Protein AF-A0A084G7Y9-F1 (afdb_monomer)

Secondary structure (DSSP, 8-state):
-----HHHHHHHHHHGGGSSTTTHHHHHHHHHHHHHHHHHHHHHHHHTT-----S---EESS---TT-EEEETTEEEEPP--EE---SSHHHHHHHHHHHHH----HHHHS--------

Solvent-accessible surface area (backbone atoms only — not comparable to full-atom values): 7554 Å² total; per-residue (Å²): 132,84,86,69,51,74,66,57,53,48,53,46,66,68,47,47,64,66,74,31,84,85,32,46,72,59,47,45,54,49,52,52,48,53,52,45,50,52,54,46,53,50,50,55,53,43,67,75,62,75,74,91,76,98,67,61,45,87,37,63,73,56,93,77,65,95,79,54,61,40,77,57,88,96,42,79,41,72,58,91,79,62,65,44,75,47,72,81,44,79,66,52,58,53,50,45,54,52,52,56,72,69,53,78,84,50,61,60,72,48,61,36,84,76,74,72,78,83,126

pLDDT: mean 78.06, std 13.32, range [35.03, 92.62]

Radius of gyration: 21.26 Å; Cα contacts (8 Å, |Δi|>4): 79; chains: 1; bounding box: 55×23×45 Å

Structure (mmCIF, N/CA/C/O backbone):
data_AF-A0A084G7Y9-F1
#
_entry.id   AF-A0A084G7Y9-F1
#
loop_
_atom_site.group_PDB
_atom_site.id
_atom_site.type_symbol
_atom_site.label_atom_id
_atom_site.label_alt_id
_atom_site.label_comp_id
_atom_site.label_asym_id
_atom_site.label_entity_id
_atom_site.label_seq_id
_atom_site.pdbx_PDB_ins_code
_atom_site.Cartn_x
_atom_site.Cartn_y
_atom_site.Cartn_z
_atom_site.occupancy
_atom_site.B_iso_or_equiv
_atom_site.auth_seq_id
_atom_site.auth_comp_id
_atom_site.auth_asym_id
_atom_site.auth_atom_id
_atom_site.pdbx_PDB_model_num
ATOM 1 N N . MET A 1 1 ? -20.173 1.527 -29.402 1.00 55.69 1 MET A N 1
ATOM 2 C CA . MET A 1 1 ? -20.690 1.010 -28.117 1.00 55.69 1 MET A CA 1
ATOM 3 C C . MET A 1 1 ? -20.911 -0.478 -28.326 1.00 55.69 1 MET A C 1
ATOM 5 O O . MET A 1 1 ? -21.744 -0.819 -29.152 1.00 55.69 1 MET A O 1
ATOM 9 N N . HIS A 1 2 ? -20.066 -1.344 -27.758 1.00 58.12 2 HIS A N 1
ATOM 10 C CA . HIS A 1 2 ? -20.167 -2.785 -28.006 1.00 58.12 2 HIS A CA 1
ATOM 11 C C . HIS A 1 2 ? -21.436 -3.326 -27.355 1.00 58.12 2 HIS A C 1
ATOM 13 O O . HIS A 1 2 ? -21.680 -3.092 -26.171 1.00 58.12 2 HIS A O 1
ATOM 19 N N . ASP A 1 3 ? -22.268 -3.988 -28.152 1.00 69.56 3 ASP A N 1
ATOM 20 C CA . ASP A 1 3 ? -23.529 -4.542 -27.692 1.00 69.56 3 ASP A CA 1
ATOM 21 C C . ASP A 1 3 ? -23.231 -5.816 -26.899 1.00 69.56 3 ASP A C 1
ATOM 23 O O . ASP A 1 3 ? -23.067 -6.905 -27.443 1.0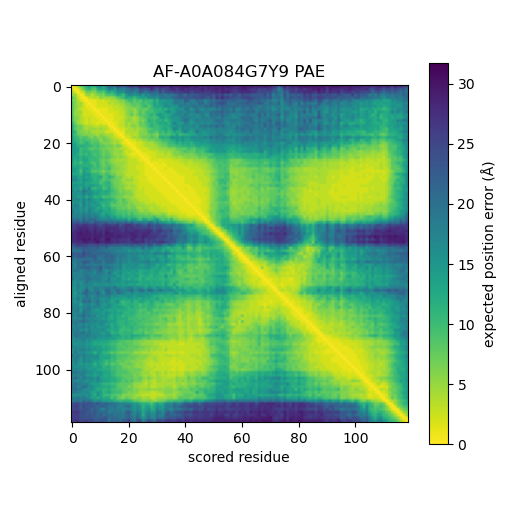0 69.56 3 ASP A O 1
ATOM 27 N N . TYR A 1 4 ? -23.025 -5.649 -25.597 1.00 74.38 4 TYR A N 1
ATOM 28 C CA . TYR A 1 4 ? -22.710 -6.760 -24.712 1.00 74.38 4 TYR A CA 1
ATOM 29 C C . TYR A 1 4 ? -23.872 -7.767 -24.667 1.00 74.38 4 TYR A C 1
ATOM 31 O O . TYR A 1 4 ? -25.049 -7.379 -24.702 1.00 74.38 4 TYR A O 1
ATOM 39 N N . GLY A 1 5 ? -23.532 -9.057 -24.573 1.00 83.50 5 GLY A N 1
ATOM 40 C CA . GLY A 1 5 ? -24.488 -10.157 -24.423 1.00 83.50 5 GLY A CA 1
ATOM 41 C C . GLY A 1 5 ? -25.389 -10.000 -23.192 1.00 83.50 5 GLY A C 1
ATOM 42 O O . GLY A 1 5 ? -25.086 -9.243 -22.264 1.00 83.50 5 GLY A O 1
ATOM 43 N N . ALA A 1 6 ? -26.541 -10.676 -23.198 1.00 82.75 6 ALA A N 1
ATOM 44 C CA . ALA A 1 6 ? -27.531 -10.587 -22.120 1.00 82.75 6 ALA A CA 1
ATOM 45 C C . ALA A 1 6 ? -26.981 -11.074 -20.764 1.00 82.75 6 ALA A C 1
ATOM 47 O O . ALA A 1 6 ? -27.302 -10.504 -19.722 1.00 82.75 6 ALA A O 1
ATOM 48 N N . ASP A 1 7 ? -26.109 -12.077 -20.800 1.00 80.44 7 ASP A N 1
ATOM 49 C CA . ASP A 1 7 ? -25.333 -12.609 -19.683 1.00 80.44 7 ASP A CA 1
ATOM 50 C C . ASP A 1 7 ? -24.405 -11.546 -19.080 1.00 80.44 7 ASP A C 1
ATOM 52 O O . ASP A 1 7 ? -24.456 -11.265 -17.882 1.00 80.44 7 ASP A O 1
ATOM 56 N N . LEU A 1 8 ? -23.625 -10.862 -19.916 1.00 79.06 8 LEU A N 1
ATOM 57 C CA . LEU A 1 8 ? -22.690 -9.838 -19.462 1.00 79.06 8 LEU A CA 1
ATOM 58 C C . LEU A 1 8 ? -23.420 -8.590 -18.944 1.00 79.06 8 LEU A C 1
ATOM 60 O O . LEU A 1 8 ? -23.004 -7.988 -17.954 1.00 79.06 8 LEU A O 1
ATOM 64 N N . LYS A 1 9 ? -24.558 -8.234 -19.555 1.00 82.25 9 LYS A N 1
ATOM 65 C CA . LYS A 1 9 ? -25.455 -7.177 -19.060 1.00 82.25 9 LYS A CA 1
ATOM 66 C C . LYS A 1 9 ? -26.017 -7.517 -17.673 1.00 82.25 9 LYS A C 1
ATOM 68 O O . LYS A 1 9 ? -26.107 -6.624 -16.829 1.00 82.25 9 LYS A O 1
ATOM 73 N N . LEU A 1 10 ? -26.369 -8.778 -17.415 1.00 82.00 10 LEU A N 1
ATOM 74 C CA . LEU A 1 10 ? -26.830 -9.232 -16.100 1.00 82.00 10 LEU A CA 1
ATOM 75 C C . LEU A 1 10 ? -25.702 -9.189 -15.062 1.00 82.00 10 LEU A C 1
ATOM 77 O O . LEU A 1 10 ? -25.881 -8.582 -14.008 1.00 82.00 10 LEU A O 1
ATOM 81 N N . HIS A 1 11 ? -24.533 -9.754 -15.375 1.00 79.06 11 HIS A N 1
ATOM 82 C CA . HIS A 1 11 ? -23.370 -9.726 -14.482 1.00 79.06 11 HIS A CA 1
ATOM 83 C C . HIS A 1 11 ? -22.963 -8.298 -14.115 1.00 79.06 11 HIS A C 1
ATOM 85 O O . HIS A 1 11 ? -22.743 -7.996 -12.943 1.00 79.06 11 HIS A O 1
ATOM 91 N N . HIS A 1 12 ? -22.953 -7.392 -15.094 1.00 80.06 12 HIS A N 1
ATOM 92 C CA . HIS A 1 12 ? -22.695 -5.978 -14.855 1.00 80.06 12 HIS A CA 1
ATOM 93 C C . HIS A 1 12 ? -23.742 -5.370 -13.907 1.00 80.06 12 HIS A C 1
ATOM 95 O O . HIS A 1 12 ? -23.379 -4.713 -12.940 1.00 80.06 12 HIS A O 1
ATOM 101 N N . ARG A 1 13 ? -25.041 -5.638 -14.097 1.00 78.81 13 ARG A N 1
ATOM 102 C CA . ARG A 1 13 ? -26.093 -5.124 -13.193 1.00 78.81 13 ARG A CA 1
ATOM 103 C C . ARG A 1 13 ? -25.974 -5.641 -11.760 1.00 78.81 13 ARG A C 1
ATOM 105 O O . ARG A 1 13 ? -26.329 -4.904 -10.846 1.00 78.81 13 ARG A O 1
ATOM 112 N N . ILE A 1 14 ? -25.489 -6.865 -11.567 1.00 78.44 14 ILE A N 1
ATOM 113 C CA . ILE A 1 14 ? -25.299 -7.457 -10.236 1.00 78.44 14 ILE A CA 1
ATOM 114 C C . ILE A 1 14 ? -24.067 -6.861 -9.538 1.00 78.44 14 ILE A C 1
ATOM 116 O O . ILE A 1 14 ? -24.129 -6.549 -8.353 1.00 78.44 14 ILE A O 1
ATOM 120 N N . LEU A 1 15 ? -22.960 -6.664 -10.262 1.00 75.62 15 LEU A N 1
ATOM 121 C CA . LEU A 1 15 ? -21.681 -6.248 -9.673 1.00 75.62 15 LEU A CA 1
ATOM 122 C C . LEU A 1 15 ? -21.520 -4.726 -9.557 1.00 75.62 15 LEU A C 1
ATOM 124 O O . LEU A 1 15 ? -20.917 -4.245 -8.600 1.00 75.62 15 LEU A O 1
ATOM 128 N N . VAL A 1 16 ? -22.080 -3.943 -10.481 1.00 77.00 16 VAL A N 1
ATOM 129 C CA . VAL A 1 16 ? -21.941 -2.472 -10.498 1.00 77.00 16 VAL A CA 1
ATOM 130 C C . VAL A 1 16 ? -22.358 -1.791 -9.190 1.00 77.00 16 VAL A C 1
ATOM 132 O O . VAL A 1 16 ? -21.640 -0.888 -8.762 1.00 77.00 16 VAL A O 1
ATOM 135 N N . PRO A 1 17 ? -23.439 -2.204 -8.500 1.00 73.31 17 PRO A N 1
ATOM 136 C CA . PRO A 1 17 ? -23.796 -1.624 -7.208 1.00 73.31 17 PRO A CA 1
ATOM 137 C C . PRO A 1 17 ? -22.710 -1.786 -6.135 1.00 73.31 17 PRO A C 1
ATOM 139 O O . PRO A 1 17 ? -22.599 -0.920 -5.272 1.00 73.31 17 PRO A O 1
ATOM 142 N N . SER A 1 18 ? -21.889 -2.843 -6.202 1.00 71.00 18 SER A N 1
ATOM 143 C CA . SER A 1 18 ? -20.750 -3.055 -5.289 1.00 71.00 18 SER A CA 1
ATOM 144 C C . SER A 1 18 ? -19.489 -2.268 -5.670 1.00 71.00 18 SER A C 1
ATOM 146 O O . SER A 1 18 ? -18.625 -2.061 -4.825 1.00 71.00 18 SER A O 1
ATOM 148 N N . LEU A 1 19 ? -19.407 -1.779 -6.912 1.00 70.94 19 LEU A N 1
ATOM 149 C CA . LEU A 1 19 ? -18.272 -1.021 -7.459 1.00 70.94 19 LEU A CA 1
ATOM 150 C C . LEU A 1 19 ? -18.543 0.494 -7.532 1.00 70.94 19 LEU A C 1
ATOM 152 O O . LEU A 1 19 ? -17.741 1.251 -8.074 1.00 70.94 19 LEU A O 1
ATOM 156 N N . GLY A 1 20 ? -19.691 0.945 -7.019 1.00 76.50 20 GLY A N 1
ATOM 157 C CA . GLY A 1 20 ? -20.107 2.345 -7.052 1.00 76.50 20 GLY A CA 1
ATOM 158 C C . GLY A 1 20 ? -19.691 3.155 -5.814 1.00 76.50 20 GLY A C 1
ATOM 159 O O . GLY A 1 20 ? -19.388 2.591 -4.760 1.00 76.50 20 GLY A 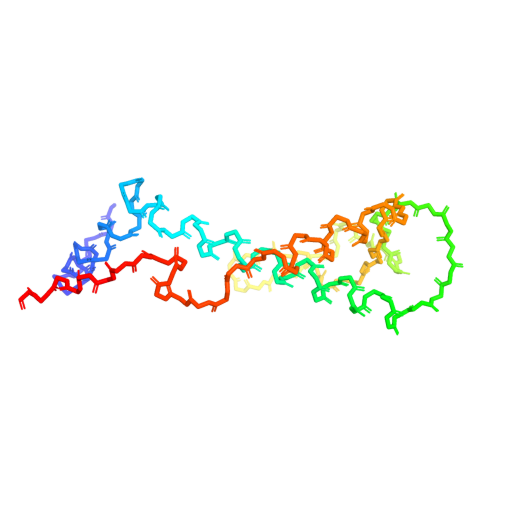O 1
ATOM 160 N N . PRO A 1 21 ? -19.783 4.498 -5.881 1.00 74.94 21 PRO A N 1
ATOM 161 C CA . PRO A 1 21 ? -19.453 5.390 -4.762 1.00 74.94 21 PRO A CA 1
ATOM 162 C C . PRO A 1 21 ? -20.327 5.163 -3.518 1.00 74.94 21 PRO A C 1
ATOM 164 O O . PRO A 1 21 ? -19.936 5.536 -2.420 1.00 74.94 21 PRO A O 1
ATOM 167 N N . VAL A 1 22 ? -21.495 4.530 -3.672 1.00 77.44 22 VAL A N 1
ATOM 168 C CA . VAL A 1 22 ? -22.388 4.163 -2.559 1.00 77.44 22 VAL A CA 1
ATOM 169 C C . VAL A 1 22 ? -21.848 2.966 -1.766 1.00 77.44 22 VAL A C 1
ATOM 171 O O . VAL A 1 22 ? -22.047 2.889 -0.556 1.00 77.44 22 VAL A O 1
ATOM 174 N N . ALA A 1 23 ? -21.149 2.039 -2.428 1.00 75.31 23 ALA 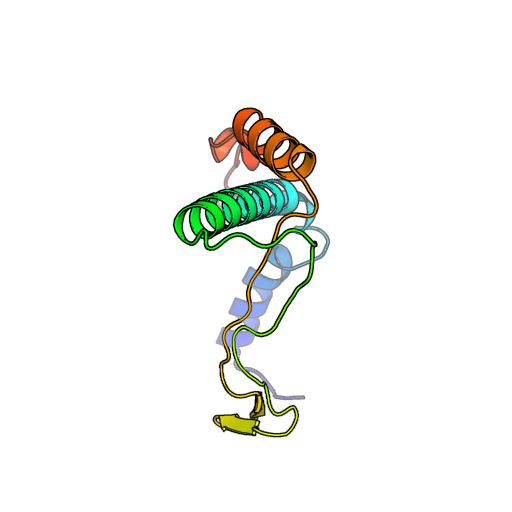A N 1
ATOM 175 C CA . ALA A 1 23 ? -20.537 0.877 -1.788 1.00 75.31 23 ALA A CA 1
ATOM 176 C C . ALA A 1 23 ? -19.107 1.153 -1.299 1.00 75.31 23 ALA A C 1
ATOM 178 O O . ALA A 1 23 ? -18.666 0.506 -0.353 1.00 75.31 23 ALA A O 1
ATOM 179 N N . ALA A 1 24 ? -18.410 2.137 -1.879 1.00 78.44 24 ALA A N 1
ATOM 180 C CA . ALA A 1 24 ? -17.029 2.476 -1.525 1.00 78.44 24 ALA A CA 1
ATOM 181 C C . ALA A 1 24 ? -16.787 2.682 -0.009 1.00 78.44 24 ALA A C 1
ATOM 183 O O . ALA A 1 24 ? -15.837 2.091 0.508 1.00 78.44 24 ALA A O 1
ATOM 184 N N . PRO A 1 25 ? -17.650 3.391 0.756 1.00 82.62 25 PRO A N 1
ATOM 185 C CA . PRO A 1 25 ? -17.447 3.564 2.195 1.00 82.62 25 PRO A CA 1
ATOM 186 C C . PRO A 1 25 ? -17.461 2.255 2.995 1.00 82.62 25 PRO A C 1
ATOM 188 O O . PRO A 1 25 ? -16.850 2.194 4.056 1.00 82.62 25 PRO A O 1
ATOM 191 N N . ARG A 1 26 ? -18.133 1.200 2.503 1.00 80.31 26 ARG A N 1
ATOM 192 C CA . ARG A 1 26 ? -18.202 -0.104 3.190 1.00 80.31 26 ARG A CA 1
ATOM 193 C C . ARG A 1 26 ? -16.875 -0.853 3.163 1.00 80.31 26 ARG A C 1
ATOM 195 O O . ARG A 1 26 ? -16.576 -1.587 4.095 1.00 80.31 26 ARG A O 1
ATOM 202 N N . TYR A 1 27 ? -16.098 -0.672 2.100 1.00 82.75 27 TYR A N 1
ATOM 203 C CA . TYR A 1 27 ? -14.805 -1.335 1.928 1.00 82.75 27 TYR A CA 1
ATOM 204 C C . TYR A 1 27 ? -13.632 -0.454 2.345 1.00 82.75 27 TYR A C 1
ATOM 206 O O . TYR A 1 27 ? -12.512 -0.945 2.426 1.00 82.75 27 TYR A O 1
ATOM 214 N N . GLN A 1 28 ? -13.874 0.826 2.632 1.00 84.38 28 GLN A N 1
ATOM 215 C CA . GLN A 1 28 ? -12.839 1.786 3.003 1.00 84.38 28 GLN A CA 1
ATOM 216 C C . GLN A 1 28 ? -11.984 1.295 4.176 1.00 84.38 28 GLN A C 1
ATOM 218 O O . GLN A 1 28 ? -10.761 1.304 4.093 1.00 84.38 28 GLN A O 1
ATOM 223 N N . THR A 1 29 ? -12.618 0.791 5.233 1.00 87.25 29 THR A N 1
ATOM 224 C CA . THR A 1 29 ? -11.932 0.273 6.427 1.00 87.25 29 THR A CA 1
ATOM 225 C C . THR A 1 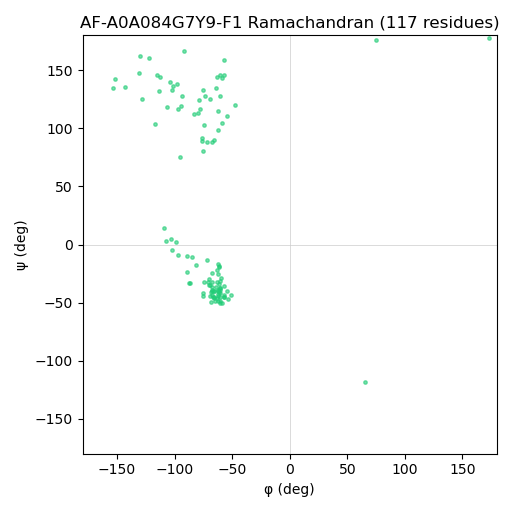29 ? -11.078 -0.958 6.126 1.00 87.25 29 THR A C 1
ATOM 227 O O . THR A 1 29 ? -9.986 -1.103 6.673 1.00 87.25 29 THR A O 1
ATOM 230 N N . LEU A 1 30 ? -11.544 -1.830 5.228 1.00 88.19 30 LEU A N 1
ATOM 231 C CA . LEU A 1 30 ? -10.781 -2.986 4.764 1.00 88.19 30 LEU A CA 1
ATOM 232 C C . LEU A 1 30 ? -9.592 -2.550 3.901 1.00 88.19 30 LEU A C 1
ATOM 234 O O . LEU A 1 30 ? -8.485 -3.029 4.113 1.00 88.19 30 LEU A O 1
ATOM 238 N N . MET A 1 31 ? -9.796 -1.610 2.975 1.00 88.31 31 MET A N 1
ATOM 239 C CA . MET A 1 31 ? -8.716 -1.054 2.154 1.00 88.31 31 MET A CA 1
ATOM 240 C C . MET A 1 31 ? -7.645 -0.376 3.014 1.00 88.31 31 MET A C 1
ATOM 242 O O . MET A 1 31 ? -6.455 -0.526 2.749 1.00 88.31 31 MET A O 1
ATOM 246 N N . GLU A 1 32 ? -8.044 0.335 4.069 1.00 89.75 32 GLU A N 1
ATOM 247 C CA . GLU A 1 32 ? -7.118 0.936 5.032 1.00 89.75 32 GLU A CA 1
ATOM 248 C C . GLU A 1 32 ? -6.341 -0.122 5.824 1.00 89.75 32 GLU A C 1
ATOM 250 O O . GLU A 1 32 ? -5.137 0.033 6.032 1.00 89.75 32 GLU A O 1
ATOM 255 N N . LEU A 1 33 ? -6.990 -1.216 6.237 1.00 91.62 33 LEU A N 1
ATOM 256 C CA . LEU A 1 33 ? -6.319 -2.333 6.905 1.00 91.62 33 LEU A CA 1
ATOM 257 C C . LEU A 1 33 ? -5.280 -2.996 5.990 1.00 91.62 33 LEU A C 1
ATOM 259 O O . LEU A 1 33 ? -4.137 -3.172 6.406 1.00 91.62 33 LEU A O 1
ATOM 263 N N . GLU A 1 34 ? -5.662 -3.312 4.753 1.00 91.19 34 GLU A N 1
ATOM 264 C CA . GLU A 1 34 ? -4.780 -3.897 3.736 1.00 91.19 34 GLU A CA 1
ATOM 265 C C . GLU A 1 34 ? -3.606 -2.967 3.415 1.00 91.19 34 GLU A C 1
ATOM 267 O O . GLU A 1 34 ? -2.453 -3.393 3.354 1.00 91.19 34 GLU A O 1
ATOM 272 N N . SER A 1 35 ? -3.866 -1.662 3.297 1.00 91.50 35 SER A N 1
ATOM 273 C CA . SER A 1 35 ? -2.806 -0.674 3.106 1.00 91.50 35 SER A CA 1
ATOM 274 C C . SER A 1 35 ? -1.842 -0.637 4.293 1.00 91.50 35 SER A C 1
ATOM 276 O O . SER A 1 35 ? -0.636 -0.504 4.090 1.00 91.50 35 SER A O 1
ATOM 278 N N . ASN A 1 36 ? -2.339 -0.744 5.528 1.00 91.44 36 ASN A N 1
ATOM 279 C CA . ASN A 1 36 ? -1.489 -0.767 6.719 1.00 91.44 36 ASN A CA 1
ATOM 280 C C . ASN A 1 36 ? -0.658 -2.054 6.805 1.00 91.44 36 ASN A C 1
ATOM 282 O O . ASN A 1 36 ? 0.526 -1.978 7.133 1.00 91.44 36 ASN A O 1
ATOM 286 N N . GLN A 1 37 ? -1.252 -3.206 6.480 1.00 92.62 37 GLN A N 1
ATOM 287 C CA . GLN A 1 37 ? -0.554 -4.491 6.401 1.00 92.62 37 GLN A CA 1
ATOM 288 C C . GLN A 1 37 ? 0.579 -4.420 5.372 1.00 92.62 37 GLN A C 1
ATOM 290 O O . GLN A 1 37 ? 1.726 -4.706 5.704 1.00 92.62 37 GLN A O 1
ATOM 295 N N . LEU A 1 38 ? 0.286 -3.939 4.160 1.00 91.62 38 LEU A N 1
ATOM 296 C CA . LEU A 1 38 ? 1.277 -3.798 3.095 1.00 91.62 38 LEU A CA 1
ATOM 297 C C . LEU A 1 38 ? 2.461 -2.924 3.523 1.00 91.62 38 LEU A C 1
ATOM 299 O O . LEU A 1 38 ? 3.612 -3.276 3.275 1.00 91.62 38 LEU A O 1
ATOM 303 N N . LEU A 1 39 ? 2.198 -1.782 4.164 1.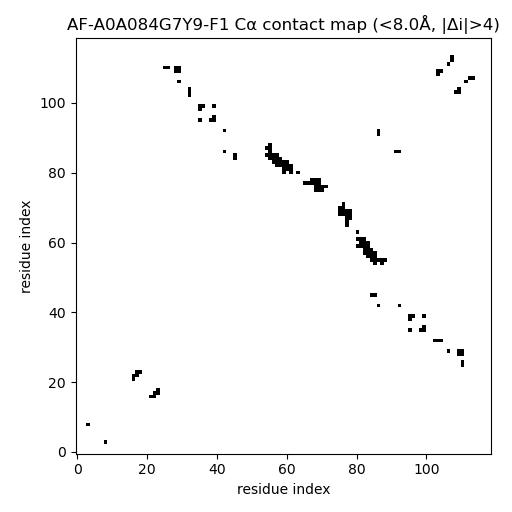00 89.75 39 LEU A N 1
ATOM 304 C CA . LEU A 1 39 ? 3.256 -0.875 4.617 1.00 89.75 39 LEU A CA 1
ATOM 305 C C . LEU A 1 39 ? 4.103 -1.493 5.736 1.00 89.75 39 LEU A C 1
ATOM 307 O O . LEU A 1 39 ? 5.318 -1.293 5.764 1.00 89.75 39 LEU A O 1
ATOM 311 N N . PHE A 1 40 ? 3.484 -2.261 6.632 1.00 89.69 40 PHE A N 1
ATOM 312 C CA . PHE A 1 40 ? 4.187 -2.983 7.689 1.00 89.69 40 PHE A CA 1
ATOM 313 C C . PHE A 1 40 ? 5.081 -4.103 7.132 1.00 89.69 40 PHE A C 1
ATOM 315 O O . PHE A 1 40 ? 6.243 -4.231 7.530 1.00 89.69 40 PHE A O 1
ATOM 322 N N . ASP A 1 41 ? 4.574 -4.868 6.167 1.00 90.31 41 ASP A N 1
ATOM 323 C CA . ASP A 1 41 ? 5.334 -5.924 5.495 1.00 90.31 41 ASP A CA 1
ATOM 324 C C . ASP A 1 41 ? 6.488 -5.344 4.683 1.00 90.31 41 ASP A C 1
ATOM 326 O O . ASP A 1 41 ? 7.601 -5.866 4.715 1.00 90.31 41 ASP A O 1
ATOM 330 N N . LEU A 1 42 ? 6.250 -4.221 4.005 1.00 87.19 42 LEU A N 1
ATOM 331 C CA . LEU A 1 42 ? 7.276 -3.513 3.254 1.00 87.19 42 LEU A CA 1
ATOM 332 C C . LEU A 1 42 ? 8.402 -3.015 4.163 1.00 87.19 42 LEU A C 1
ATOM 334 O O . LEU A 1 42 ? 9.569 -3.162 3.812 1.00 87.19 42 LEU A O 1
ATOM 338 N N . MET A 1 43 ? 8.071 -2.461 5.333 1.00 84.50 43 MET A N 1
ATOM 339 C CA . MET A 1 43 ? 9.065 -2.055 6.331 1.00 84.50 43 MET A CA 1
ATOM 340 C C . MET A 1 43 ? 9.899 -3.256 6.791 1.00 84.50 43 MET A C 1
ATOM 342 O O . MET A 1 43 ? 11.125 -3.211 6.740 1.00 84.50 43 MET A O 1
ATOM 346 N N . SER A 1 44 ? 9.233 -4.358 7.144 1.00 85.19 44 SER A N 1
ATOM 347 C CA . SER A 1 44 ? 9.892 -5.594 7.584 1.00 85.19 44 SER A CA 1
ATOM 348 C C . SER A 1 44 ? 10.806 -6.181 6.497 1.00 85.19 44 SER A C 1
ATOM 350 O O . SER A 1 44 ? 11.900 -6.679 6.778 1.00 85.19 44 SER A O 1
ATOM 352 N N . ALA A 1 45 ? 10.384 -6.092 5.234 1.00 85.06 45 ALA A N 1
ATOM 353 C CA . ALA A 1 45 ? 11.189 -6.492 4.088 1.00 85.06 45 ALA A CA 1
ATOM 354 C C . ALA A 1 45 ? 12.408 -5.574 3.890 1.00 85.06 45 ALA A C 1
ATOM 356 O O . ALA A 1 45 ? 13.494 -6.074 3.609 1.00 85.06 45 ALA A O 1
ATOM 357 N N . ILE A 1 46 ? 12.262 -4.256 4.078 1.00 81.50 46 ILE A N 1
ATOM 358 C CA . ILE A 1 46 ? 13.377 -3.299 3.998 1.00 81.50 46 ILE A CA 1
ATOM 359 C C . ILE A 1 46 ? 14.413 -3.579 5.092 1.00 81.50 46 ILE A C 1
ATOM 361 O O . ILE A 1 46 ? 15.603 -3.655 4.782 1.00 81.50 46 ILE A O 1
ATOM 365 N N . ASP A 1 47 ? 13.983 -3.794 6.336 1.00 76.00 47 ASP A N 1
ATOM 366 C CA . ASP A 1 47 ? 14.886 -4.104 7.454 1.00 76.00 47 ASP A CA 1
ATOM 367 C C . ASP A 1 47 ? 15.683 -5.392 7.207 1.00 76.00 47 ASP A C 1
ATOM 369 O O . ASP A 1 47 ? 16.853 -5.495 7.574 1.00 76.00 47 ASP A O 1
ATOM 373 N N . SER A 1 48 ? 15.086 -6.346 6.489 1.00 71.31 48 SER A N 1
ATOM 374 C CA . SER A 1 48 ? 15.751 -7.586 6.074 1.00 71.31 48 SER A CA 1
ATOM 375 C C . SER A 1 48 ? 16.802 -7.384 4.965 1.00 71.31 48 SER A C 1
ATOM 377 O O . SER A 1 48 ? 17.593 -8.287 4.704 1.00 71.31 48 SER A O 1
ATOM 379 N N . THR A 1 49 ? 16.828 -6.220 4.304 1.00 65.00 49 THR A N 1
ATOM 380 C CA . THR A 1 49 ? 17.710 -5.897 3.159 1.00 65.00 49 THR A CA 1
ATOM 381 C C . THR A 1 49 ? 18.816 -4.887 3.489 1.00 65.00 49 THR A C 1
ATOM 383 O O . THR A 1 49 ? 19.420 -4.316 2.582 1.00 65.00 49 THR A O 1
ATOM 386 N N . ALA A 1 50 ? 19.072 -4.632 4.775 1.00 57.56 50 ALA A N 1
ATOM 387 C CA . ALA A 1 50 ? 19.917 -3.537 5.239 1.00 57.56 50 ALA A CA 1
ATOM 388 C C . ALA A 1 50 ? 21.391 -3.610 4.773 1.00 57.56 50 ALA A C 1
ATOM 390 O O . ALA A 1 50 ? 22.229 -4.217 5.432 1.00 57.56 50 ALA A O 1
ATOM 391 N N . ASP A 1 51 ? 21.704 -2.858 3.711 1.00 51.78 51 ASP A N 1
ATOM 392 C CA . ASP A 1 51 ? 22.976 -2.150 3.523 1.00 51.78 51 ASP A CA 1
ATOM 393 C C . ASP A 1 51 ? 22.712 -0.649 3.733 1.00 51.78 51 ASP A C 1
ATOM 395 O O . ASP A 1 51 ? 21.870 -0.032 3.070 1.00 51.78 51 ASP A O 1
ATOM 399 N N . GLY A 1 52 ? 23.365 -0.070 4.740 1.00 54.00 52 GLY A N 1
ATOM 400 C CA . GLY A 1 52 ? 23.072 1.269 5.240 1.00 54.00 52 GLY A CA 1
ATOM 401 C C . GLY A 1 52 ? 23.651 2.396 4.387 1.00 54.00 52 GLY A C 1
ATOM 402 O O . GLY A 1 52 ? 24.860 2.493 4.245 1.00 54.00 52 GLY A O 1
ATOM 403 N N . ASP A 1 53 ? 22.799 3.323 3.939 1.00 47.56 53 ASP A N 1
ATOM 404 C CA . ASP A 1 53 ? 23.191 4.728 3.760 1.00 47.56 53 ASP A CA 1
ATOM 405 C C . ASP A 1 53 ? 21.990 5.681 3.884 1.00 47.56 53 ASP A C 1
ATOM 407 O O . ASP A 1 53 ? 20.877 5.376 3.451 1.00 47.56 53 ASP A O 1
ATOM 411 N N . GLY A 1 54 ? 22.172 6.771 4.624 1.00 48.59 54 GLY A N 1
ATOM 412 C CA . GLY A 1 54 ? 21.160 7.561 5.323 1.00 48.59 54 GLY A CA 1
ATOM 413 C C . GLY A 1 54 ? 20.610 8.780 4.597 1.00 48.59 54 GLY A C 1
ATOM 414 O O . GLY A 1 54 ? 20.896 9.872 5.053 1.00 48.59 54 GLY A O 1
ATOM 415 N N . VAL A 1 55 ? 19.732 8.625 3.599 1.00 41.94 55 VAL A N 1
ATOM 416 C CA . VAL A 1 55 ? 18.782 9.672 3.148 1.00 41.94 55 VAL A CA 1
ATOM 417 C C . VAL A 1 55 ? 17.539 8.994 2.555 1.00 41.94 55 VAL A C 1
ATOM 419 O O . VAL A 1 55 ? 17.639 7.934 1.944 1.00 41.94 55 VAL A O 1
ATOM 422 N N . ALA A 1 56 ? 16.352 9.555 2.776 1.00 46.47 56 ALA A N 1
ATOM 423 C CA . ALA A 1 56 ? 15.112 9.030 2.214 1.00 46.47 56 ALA A CA 1
ATOM 424 C C . ALA A 1 56 ? 15.018 9.347 0.720 1.00 46.47 56 ALA A C 1
ATOM 426 O O . ALA A 1 56 ? 14.700 10.479 0.359 1.00 46.47 56 ALA A O 1
ATOM 427 N N . ASP A 1 57 ? 15.274 8.358 -0.127 1.00 56.22 57 ASP A N 1
ATOM 428 C CA . ASP A 1 57 ? 15.158 8.517 -1.571 1.00 56.22 57 ASP A CA 1
ATOM 429 C C . ASP A 1 57 ? 14.614 7.233 -2.199 1.00 56.22 57 ASP A C 1
ATOM 431 O O . ASP A 1 57 ? 15.036 6.130 -1.835 1.00 56.22 57 ASP A O 1
ATOM 435 N N . ILE A 1 58 ? 13.663 7.371 -3.127 1.00 63.56 58 ILE A N 1
ATOM 436 C CA . ILE A 1 58 ? 13.311 6.271 -4.030 1.00 63.56 58 ILE A CA 1
ATOM 437 C C . ILE A 1 58 ? 14.449 6.239 -5.039 1.00 63.56 58 ILE A C 1
ATOM 439 O O . ILE A 1 58 ? 14.442 6.967 -6.027 1.00 63.56 58 ILE A O 1
ATOM 443 N N . SER A 1 59 ? 15.463 5.436 -4.747 1.00 65.56 59 SER A N 1
ATOM 444 C CA . SER A 1 59 ? 16.637 5.332 -5.604 1.00 65.56 59 SER A CA 1
ATOM 445 C C . SER A 1 59 ? 16.532 4.074 -6.443 1.00 65.56 59 SER A C 1
ATOM 447 O O . SER A 1 59 ? 16.156 3.005 -5.959 1.00 65.56 59 SER A O 1
ATOM 449 N N . ALA A 1 60 ? 16.853 4.186 -7.725 1.00 64.12 60 ALA A N 1
ATOM 450 C CA . ALA A 1 60 ? 17.063 3.000 -8.528 1.00 64.12 60 ALA A CA 1
ATOM 451 C C . ALA A 1 60 ? 18.276 2.235 -7.967 1.00 64.12 60 ALA A C 1
ATOM 453 O O . ALA A 1 60 ? 19.290 2.843 -7.625 1.00 64.12 60 ALA A O 1
ATOM 454 N N . VAL A 1 61 ? 18.155 0.912 -7.819 1.00 70.50 61 VAL A N 1
ATOM 455 C CA . VAL A 1 61 ? 19.285 0.076 -7.364 1.00 70.50 61 VAL A CA 1
ATOM 456 C C . VAL A 1 61 ? 20.350 0.001 -8.456 1.00 70.50 61 VAL A C 1
ATOM 458 O O . VAL A 1 61 ? 21.540 -0.009 -8.163 1.00 70.50 61 VAL A O 1
ATOM 461 N N . ASP A 1 62 ? 19.893 -0.005 -9.706 1.00 78.94 62 ASP A N 1
ATOM 462 C CA . ASP A 1 62 ? 20.694 -0.077 -10.921 1.00 78.94 62 ASP A CA 1
ATOM 463 C C . ASP A 1 62 ? 20.393 1.158 -11.795 1.00 78.94 62 ASP A C 1
ATOM 465 O O . ASP A 1 62 ? 19.357 1.802 -11.621 1.00 78.94 62 ASP A O 1
ATOM 469 N N . ALA A 1 63 ? 21.265 1.511 -12.746 1.00 79.75 63 ALA A N 1
ATOM 470 C CA . ALA A 1 63 ? 20.970 2.583 -13.700 1.00 79.75 63 ALA A CA 1
ATOM 471 C C . ALA A 1 63 ? 19.744 2.200 -14.554 1.00 79.75 63 ALA A C 1
ATOM 473 O O . ALA A 1 63 ? 19.789 1.226 -15.303 1.00 79.75 63 ALA A O 1
ATOM 474 N N . VAL A 1 64 ? 18.645 2.946 -14.414 1.00 81.12 64 VAL A N 1
ATOM 475 C CA . VAL A 1 64 ? 17.392 2.709 -15.148 1.00 81.12 64 VAL A CA 1
ATOM 476 C C . VAL A 1 64 ? 17.382 3.575 -16.401 1.00 81.12 64 VAL A C 1
ATOM 478 O O . VAL A 1 64 ? 17.431 4.799 -16.300 1.00 81.12 64 VAL A O 1
ATOM 481 N N . ASP A 1 65 ? 17.308 2.941 -17.572 1.00 86.62 65 ASP A N 1
ATOM 482 C CA . ASP A 1 65 ? 17.069 3.624 -18.845 1.00 86.62 65 ASP A CA 1
ATOM 483 C C . ASP A 1 65 ? 15.569 3.959 -18.973 1.00 86.62 65 ASP A C 1
ATOM 485 O O . ASP A 1 65 ? 14.748 3.039 -19.029 1.00 86.62 65 ASP A O 1
ATOM 489 N N . PRO A 1 66 ? 15.181 5.249 -19.035 1.00 85.19 66 PRO A N 1
ATOM 490 C CA . PRO A 1 66 ? 13.782 5.653 -19.170 1.00 85.19 66 PRO A CA 1
ATOM 491 C C . PRO A 1 66 ? 13.100 5.172 -20.459 1.00 85.19 66 PRO A C 1
ATOM 493 O O . PRO A 1 66 ? 11.872 5.208 -20.533 1.00 85.19 66 PRO A O 1
ATOM 496 N N . TYR A 1 67 ? 13.869 4.761 -21.471 1.00 89.19 67 TYR A N 1
ATOM 497 C CA . TYR A 1 67 ? 13.359 4.337 -22.775 1.00 89.19 67 TYR A CA 1
ATOM 498 C C . TYR A 1 67 ? 13.451 2.820 -23.013 1.00 89.19 67 TYR A C 1
ATOM 500 O O . TYR A 1 67 ? 13.048 2.362 -24.085 1.00 89.19 67 TYR A O 1
ATOM 508 N N . ASP A 1 68 ? 13.910 2.028 -22.034 1.00 89.62 68 ASP A N 1
ATOM 509 C CA . ASP A 1 68 ? 13.902 0.556 -22.112 1.00 89.62 68 ASP A CA 1
ATOM 510 C C . ASP A 1 68 ? 12.472 0.019 -21.891 1.00 89.62 68 ASP A C 1
ATOM 512 O O . ASP A 1 68 ? 12.064 -0.374 -20.792 1.00 89.62 68 ASP A O 1
ATOM 516 N N . MET A 1 69 ? 11.677 0.076 -22.963 1.00 91.00 69 MET A N 1
ATOM 517 C CA . MET A 1 69 ? 10.258 -0.283 -23.005 1.00 91.00 69 MET A CA 1
ATOM 518 C C . MET A 1 69 ? 10.055 -1.645 -23.674 1.00 91.00 69 MET A C 1
ATOM 520 O O . MET A 1 69 ? 10.648 -1.947 -24.710 1.00 91.00 69 MET A O 1
ATOM 524 N N . VAL A 1 70 ? 9.146 -2.451 -23.129 1.00 90.94 70 VAL A N 1
ATOM 525 C CA . VAL A 1 70 ? 8.766 -3.761 -23.663 1.00 90.94 70 VAL A CA 1
ATOM 526 C C . VAL A 1 70 ? 7.318 -3.712 -24.142 1.00 90.94 70 VAL A C 1
ATOM 528 O O . VAL A 1 70 ? 6.424 -3.231 -23.446 1.00 90.94 70 VAL A O 1
ATOM 531 N N . VAL A 1 71 ? 7.070 -4.217 -25.350 1.00 89.56 71 VAL A N 1
ATOM 532 C CA . VAL A 1 71 ? 5.708 -4.410 -25.860 1.00 89.56 71 VAL A CA 1
ATOM 533 C C . VAL A 1 71 ? 5.147 -5.688 -25.245 1.00 89.56 71 VAL A C 1
ATOM 535 O O . VAL A 1 71 ? 5.623 -6.783 -25.547 1.00 89.56 71 VAL A O 1
ATOM 538 N N . VAL A 1 72 ? 4.128 -5.557 -24.399 1.00 85.50 72 VAL A N 1
ATOM 539 C CA . VAL A 1 72 ? 3.405 -6.686 -23.810 1.00 85.50 72 VAL A CA 1
ATOM 540 C C . VAL A 1 72 ? 1.955 -6.630 -24.282 1.00 85.50 72 VAL A C 1
ATOM 542 O O . VAL A 1 72 ? 1.146 -5.810 -23.846 1.00 85.50 72 VAL A O 1
ATOM 545 N N . GLY A 1 73 ? 1.628 -7.501 -25.241 1.00 88.50 73 GLY A N 1
ATOM 546 C CA . GLY A 1 73 ? 0.334 -7.486 -25.923 1.00 88.50 73 GLY A CA 1
ATOM 547 C C . GLY A 1 73 ? 0.144 -6.207 -26.745 1.00 88.50 73 GLY A C 1
ATOM 548 O O . GLY A 1 73 ? 0.906 -5.952 -27.673 1.00 88.50 73 GLY A O 1
ATOM 549 N N . PHE A 1 74 ? -0.876 -5.414 -26.403 1.00 88.25 74 PHE A N 1
ATOM 550 C CA . PHE A 1 74 ? -1.186 -4.129 -27.052 1.00 88.25 74 PHE A CA 1
ATOM 551 C C . PHE A 1 74 ? -0.666 -2.904 -26.277 1.00 88.25 74 PHE A C 1
ATOM 553 O O . PHE A 1 74 ? -0.915 -1.777 -26.699 1.00 88.25 74 PHE A O 1
ATOM 560 N N . MET A 1 75 ? 0.032 -3.103 -25.153 1.00 84.38 75 MET A N 1
ATOM 561 C CA . MET A 1 75 ? 0.555 -2.027 -24.306 1.00 84.38 75 MET A CA 1
ATOM 562 C C . MET A 1 75 ? 2.086 -2.005 -24.344 1.00 84.38 75 MET A C 1
ATOM 564 O O . MET A 1 75 ? 2.733 -3.049 -24.403 1.00 84.38 75 MET A O 1
ATOM 568 N N . THR A 1 76 ? 2.673 -0.811 -24.289 1.00 89.25 76 THR A N 1
ATOM 569 C CA . THR A 1 76 ? 4.109 -0.622 -24.047 1.00 89.25 76 THR A CA 1
ATOM 570 C C . THR A 1 76 ? 4.322 -0.321 -22.574 1.00 89.25 76 THR A C 1
ATOM 572 O O . THR A 1 76 ? 3.858 0.714 -22.092 1.00 89.25 76 THR A O 1
ATOM 575 N N . GLU A 1 77 ? 5.024 -1.201 -21.869 1.00 91.81 77 GLU A N 1
ATOM 576 C CA . GLU A 1 77 ? 5.345 -1.029 -20.453 1.00 91.81 77 GLU A CA 1
ATOM 577 C C . GLU A 1 77 ? 6.858 -0.885 -20.239 1.00 91.81 77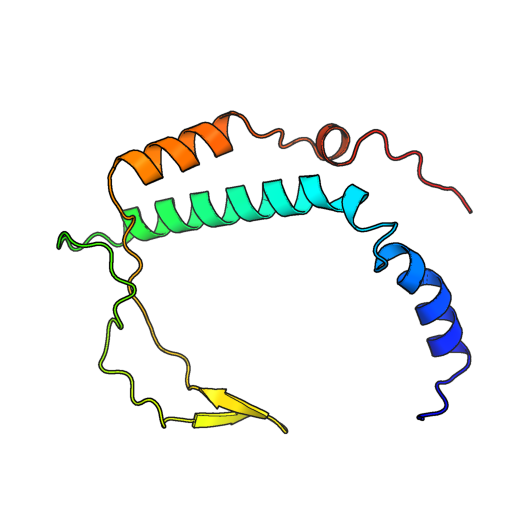 GLU A C 1
ATOM 579 O O . GLU A 1 77 ? 7.639 -1.489 -20.978 1.00 91.81 77 GLU A O 1
ATOM 584 N N . PRO A 1 78 ? 7.307 -0.084 -19.255 1.00 90.06 78 PRO A N 1
ATOM 585 C CA . PRO A 1 78 ? 8.710 -0.060 -18.867 1.00 90.06 78 PRO A CA 1
ATOM 586 C C . PRO A 1 78 ? 9.159 -1.446 -18.418 1.00 90.06 78 PRO A C 1
ATOM 588 O O . PRO A 1 78 ? 8.414 -2.175 -17.753 1.00 90.06 78 PRO A O 1
ATOM 591 N N . LYS A 1 79 ? 10.399 -1.810 -18.734 1.00 88.88 79 LYS A N 1
ATOM 592 C CA . LYS A 1 79 ? 10.974 -3.055 -18.235 1.00 88.88 79 LYS A CA 1
ATOM 593 C C . LYS A 1 79 ? 11.023 -3.049 -16.708 1.00 88.88 79 LYS A C 1
ATOM 595 O O . LYS A 1 79 ? 11.259 -2.025 -16.073 1.00 88.88 79 LYS A O 1
ATOM 600 N N . ARG A 1 80 ? 10.828 -4.220 -16.100 1.00 85.56 80 ARG A N 1
ATOM 601 C CA . ARG A 1 80 ? 10.908 -4.371 -14.641 1.00 85.56 80 ARG A CA 1
ATOM 602 C C . ARG A 1 80 ? 12.303 -3.988 -14.149 1.00 85.56 80 ARG A C 1
ATOM 604 O O . ARG A 1 80 ? 13.293 -4.544 -14.619 1.00 85.56 80 ARG A O 1
ATOM 611 N N . P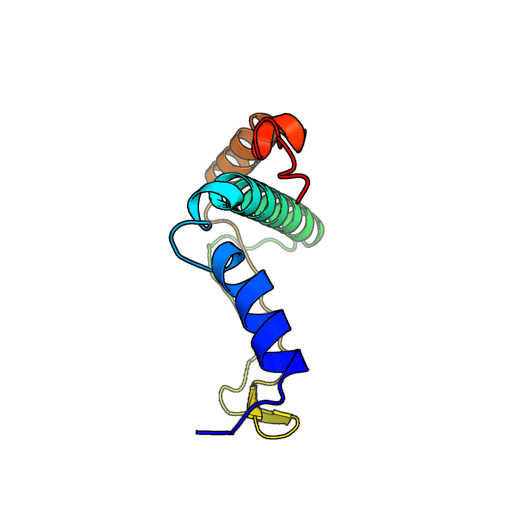HE A 1 81 ? 12.362 -3.100 -13.164 1.00 84.38 81 PHE A N 1
ATOM 612 C CA . PHE A 1 81 ? 13.600 -2.677 -12.517 1.00 84.38 81 PHE A CA 1
ATOM 613 C C . PHE A 1 81 ? 13.475 -2.754 -10.995 1.00 84.38 81 PHE A C 1
ATOM 615 O O . PHE A 1 81 ? 12.377 -2.833 -10.441 1.00 84.38 81 PHE A O 1
ATOM 622 N N . ARG A 1 82 ? 14.622 -2.753 -10.314 1.00 80.50 82 ARG A N 1
ATOM 623 C CA . ARG A 1 82 ? 14.696 -2.752 -8.851 1.00 80.50 82 ARG A CA 1
ATOM 624 C C . ARG A 1 82 ? 14.927 -1.337 -8.349 1.00 80.50 82 ARG A C 1
ATOM 626 O O . ARG A 1 82 ? 15.754 -0.601 -8.884 1.00 80.50 82 ARG A O 1
ATOM 633 N N . PHE A 1 83 ? 14.233 -0.986 -7.282 1.00 79.88 83 PHE A N 1
ATOM 634 C CA . PHE A 1 83 ? 14.416 0.274 -6.582 1.00 79.88 83 PHE A CA 1
ATOM 635 C C . PHE A 1 83 ? 14.561 0.001 -5.090 1.00 79.88 83 PHE A C 1
ATOM 637 O O . PHE A 1 83 ? 14.017 -0.968 -4.558 1.00 79.88 83 PHE A O 1
ATOM 644 N N . ARG A 1 84 ? 15.346 0.842 -4.426 1.00 78.31 84 ARG A N 1
ATOM 645 C CA . ARG A 1 84 ? 15.532 0.823 -2.988 1.00 78.31 84 ARG A CA 1
ATOM 646 C C . ARG A 1 84 ? 14.540 1.800 -2.387 1.00 78.31 84 ARG A C 1
ATOM 648 O O . ARG A 1 84 ? 14.470 2.963 -2.782 1.00 78.31 84 ARG A O 1
ATOM 655 N N . LEU A 1 85 ? 13.783 1.310 -1.418 1.00 78.25 85 LEU A N 1
ATOM 656 C CA . LEU A 1 85 ? 12.946 2.139 -0.573 1.00 78.25 85 LEU A CA 1
ATOM 657 C C . LEU A 1 85 ? 13.633 2.321 0.765 1.00 78.25 85 LEU A C 1
ATOM 659 O O . LEU A 1 85 ? 14.091 1.358 1.375 1.00 78.25 85 LEU A O 1
ATOM 663 N N . LYS A 1 86 ? 13.679 3.567 1.225 1.00 79.06 86 LYS A N 1
ATOM 664 C CA . LYS A 1 86 ? 14.193 3.904 2.542 1.00 79.06 86 LYS A CA 1
ATOM 665 C C . LYS A 1 86 ? 13.180 4.767 3.295 1.00 79.06 86 LYS A C 1
ATOM 667 O O . LYS A 1 86 ? 12.782 5.816 2.778 1.00 79.06 86 LYS A O 1
ATOM 672 N N . PRO A 1 87 ? 12.762 4.368 4.510 1.00 79.88 87 PRO A N 1
ATOM 673 C CA . PRO A 1 87 ? 11.901 5.188 5.350 1.00 79.88 87 PRO A CA 1
ATOM 674 C C . PRO A 1 87 ? 12.531 6.553 5.622 1.00 79.88 87 PRO A C 1
ATOM 676 O O . PRO A 1 87 ? 13.745 6.672 5.792 1.00 79.88 87 PRO A O 1
ATOM 679 N N . ARG A 1 88 ? 11.694 7.593 5.721 1.00 81.94 88 ARG A N 1
ATOM 680 C CA . ARG A 1 88 ? 12.180 8.970 5.922 1.00 81.94 88 ARG A CA 1
ATOM 681 C C . ARG A 1 88 ? 12.930 9.197 7.228 1.00 81.94 88 ARG A C 1
ATOM 683 O O . ARG A 1 88 ? 13.709 10.136 7.336 1.00 81.94 88 ARG A O 1
ATOM 690 N N . GLY A 1 89 ? 12.696 8.347 8.214 1.00 83.00 89 GLY A N 1
ATOM 691 C CA . GLY A 1 89 ? 13.435 8.334 9.461 1.00 83.00 89 GLY A CA 1
ATOM 692 C C . GLY A 1 89 ? 12.813 7.363 10.460 1.00 83.00 89 GLY A C 1
ATOM 693 O O . GLY A 1 89 ? 11.746 6.808 10.191 1.00 83.00 89 GLY A O 1
ATOM 694 N N . PRO A 1 90 ? 13.421 7.212 11.647 1.00 83.88 90 PRO A N 1
ATOM 695 C CA . PRO A 1 90 ? 12.969 6.257 12.665 1.00 83.88 90 PRO A CA 1
ATOM 696 C C . PRO A 1 90 ? 11.549 6.521 13.190 1.00 83.88 90 PRO A C 1
ATOM 698 O O . PRO A 1 90 ? 10.920 5.659 13.795 1.00 83.88 90 PRO A O 1
ATOM 701 N N . TRP A 1 91 ? 11.022 7.735 13.000 1.00 87.19 91 TRP A N 1
ATOM 702 C CA . TRP A 1 91 ? 9.649 8.059 13.386 1.00 87.19 91 TRP A CA 1
ATOM 703 C C . TRP A 1 91 ? 8.615 7.361 12.493 1.00 87.19 91 TRP A C 1
ATOM 705 O O . TRP A 1 91 ? 7.528 7.054 12.973 1.00 87.19 91 TRP A O 1
ATOM 715 N N . VAL A 1 92 ? 8.950 7.090 11.227 1.00 86.88 92 VAL A N 1
ATOM 716 C CA . VAL A 1 92 ? 8.053 6.445 10.255 1.00 86.88 92 VAL A CA 1
ATOM 717 C C . VAL A 1 92 ? 7.755 5.013 10.685 1.00 86.88 92 VAL A C 1
ATOM 719 O O . VAL A 1 92 ? 6.598 4.610 10.742 1.00 86.88 92 VAL A O 1
ATOM 722 N N . GLU A 1 93 ? 8.792 4.280 11.083 1.00 83.62 93 GLU A N 1
ATOM 723 C CA . GLU A 1 93 ? 8.666 2.930 11.631 1.00 83.62 93 GLU A CA 1
ATOM 724 C C . GLU A 1 93 ? 7.746 2.912 12.859 1.00 83.62 93 GLU A C 1
ATOM 726 O O . GLU A 1 93 ? 6.815 2.115 12.939 1.00 83.62 93 GLU A O 1
ATOM 731 N N . LYS A 1 94 ? 7.919 3.866 13.783 1.00 88.06 94 LYS A N 1
ATOM 732 C CA . LYS A 1 94 ? 7.042 3.992 14.959 1.00 88.06 94 LYS A CA 1
ATOM 733 C C . LYS A 1 94 ? 5.586 4.249 14.577 1.00 88.06 94 LYS A C 1
ATOM 735 O O . LYS A 1 94 ? 4.694 3.745 15.257 1.00 88.06 94 LYS A O 1
ATOM 740 N N . VAL A 1 95 ? 5.334 5.034 13.526 1.00 90.31 95 VAL A N 1
ATOM 741 C CA . VAL A 1 95 ? 3.975 5.296 13.028 1.00 90.31 95 VAL A CA 1
ATOM 742 C C . VAL A 1 95 ? 3.350 4.013 12.498 1.00 90.31 95 VAL A C 1
ATOM 744 O O . VAL A 1 95 ? 2.242 3.688 12.919 1.00 90.31 95 VAL A O 1
ATOM 747 N N . PHE A 1 96 ? 4.058 3.262 11.653 1.00 87.62 96 PHE A N 1
ATOM 748 C CA . PHE A 1 96 ? 3.535 2.013 11.099 1.00 87.62 96 PHE A CA 1
ATOM 749 C C . PHE A 1 96 ? 3.326 0.949 12.168 1.00 87.62 96 PHE A C 1
ATOM 751 O O . PHE A 1 96 ? 2.248 0.370 12.236 1.00 87.62 96 PHE A O 1
ATOM 758 N N . THR A 1 97 ? 4.284 0.759 13.073 1.00 87.50 97 THR A N 1
ATOM 759 C CA . THR A 1 97 ? 4.150 -0.200 14.176 1.00 87.50 97 THR A CA 1
ATOM 760 C C . THR A 1 97 ? 2.986 0.163 15.096 1.00 87.50 97 THR A C 1
ATOM 762 O O . THR A 1 97 ? 2.214 -0.707 15.494 1.00 87.50 97 THR A O 1
ATOM 765 N N . LYS A 1 98 ? 2.796 1.454 15.402 1.00 91.88 98 LYS A N 1
ATOM 766 C CA . LYS A 1 98 ? 1.655 1.917 16.203 1.00 91.88 98 LYS A CA 1
ATOM 767 C C . LYS A 1 98 ? 0.324 1.724 15.471 1.00 91.88 98 LYS A C 1
ATOM 769 O O . LYS A 1 98 ? -0.632 1.258 16.087 1.00 91.88 98 LYS A O 1
ATOM 774 N N . ALA A 1 99 ? 0.258 2.085 14.191 1.00 89.12 99 ALA A N 1
ATOM 775 C CA . ALA A 1 99 ? -0.939 1.925 13.369 1.00 89.12 99 ALA A CA 1
ATOM 776 C C . ALA A 1 99 ? -1.322 0.444 13.243 1.00 89.12 99 ALA A C 1
ATOM 778 O O . ALA A 1 99 ? -2.475 0.083 13.466 1.00 89.12 99 ALA A O 1
ATOM 779 N N . TRP A 1 100 ? -0.339 -0.422 12.993 1.00 91.00 100 TRP A N 1
ATOM 780 C CA . TRP A 1 100 ? -0.529 -1.861 12.865 1.00 91.00 100 TRP A CA 1
ATOM 781 C C . TRP A 1 100 ? -0.935 -2.541 14.179 1.00 91.00 100 TRP A C 1
ATOM 783 O O . TRP A 1 100 ? -1.790 -3.428 14.185 1.00 91.00 100 TRP A O 1
ATOM 793 N N . ALA A 1 101 ? -0.363 -2.116 15.309 1.00 90.38 101 ALA A N 1
ATOM 794 C CA . ALA A 1 101 ? -0.728 -2.637 16.626 1.00 90.38 101 ALA A CA 1
ATOM 795 C C . ALA A 1 101 ? -2.153 -2.239 17.049 1.00 90.38 101 ALA A C 1
ATOM 797 O O . ALA A 1 101 ? -2.815 -2.995 17.756 1.00 90.38 101 ALA A O 1
ATOM 798 N N . GLY A 1 102 ? -2.623 -1.062 16.626 1.00 88.25 102 GLY A N 1
ATOM 799 C CA . GLY A 1 102 ? -3.973 -0.574 16.913 1.00 88.25 102 GLY A CA 1
ATOM 800 C C . GLY A 1 102 ? -5.053 -1.063 15.942 1.00 88.25 102 GLY A C 1
ATOM 801 O O . GLY A 1 102 ? -6.235 -0.853 16.210 1.00 88.25 102 GLY A O 1
ATOM 802 N N . ALA A 1 103 ? -4.680 -1.691 14.825 1.00 87.88 103 ALA A N 1
ATOM 803 C CA . ALA A 1 103 ? -5.621 -2.102 13.790 1.00 87.88 103 ALA A CA 1
ATOM 804 C C . ALA A 1 103 ? -6.428 -3.349 14.196 1.00 87.88 103 ALA A C 1
ATOM 806 O O . ALA A 1 103 ? -5.883 -4.362 14.644 1.00 87.88 103 ALA A O 1
ATOM 807 N N . HIS A 1 104 ? -7.747 -3.305 13.990 1.00 83.81 104 HIS A N 1
ATOM 808 C CA . HIS A 1 104 ? -8.602 -4.482 14.126 1.00 83.81 104 HIS A CA 1
ATOM 809 C C . HIS A 1 104 ? -8.382 -5.432 12.944 1.00 83.81 104 HIS A C 1
ATOM 811 O O . HIS A 1 104 ? -8.497 -5.024 11.797 1.00 83.81 104 HIS A O 1
ATOM 817 N N . ARG A 1 105 ? -8.099 -6.709 13.227 1.00 84.88 105 ARG A N 1
ATOM 818 C CA . ARG A 1 105 ? -7.863 -7.754 12.205 1.00 84.88 105 ARG A CA 1
ATOM 819 C C . ARG A 1 105 ? -9.053 -8.692 11.999 1.00 84.88 105 ARG A C 1
ATOM 821 O O . ARG A 1 105 ? -9.019 -9.580 11.159 1.00 84.88 105 ARG A O 1
ATOM 828 N N . ASP A 1 106 ? -10.088 -8.520 12.809 1.00 85.12 106 ASP A N 1
ATOM 829 C CA . ASP A 1 106 ? -11.318 -9.295 12.723 1.00 85.12 106 ASP A CA 1
AT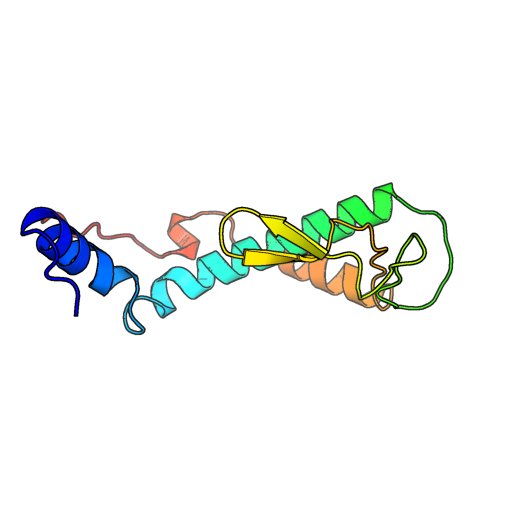OM 830 C C . ASP A 1 106 ? -12.231 -8.678 11.659 1.00 85.12 106 ASP A C 1
ATOM 832 O O . ASP A 1 106 ? -12.732 -7.565 11.839 1.00 85.12 106 ASP A O 1
ATOM 836 N N . LEU A 1 107 ? -12.446 -9.398 10.556 1.00 79.19 107 LEU A N 1
ATOM 837 C CA . LEU A 1 107 ? -13.222 -8.921 9.409 1.00 79.19 107 LEU A CA 1
ATOM 838 C C . LEU A 1 107 ? -14.648 -8.511 9.795 1.00 79.19 107 LEU A C 1
ATOM 840 O O . LEU A 1 107 ? -15.140 -7.510 9.283 1.00 79.19 107 LEU A O 1
ATOM 844 N N . GLY A 1 108 ? -15.281 -9.206 10.747 1.00 78.75 108 GLY A N 1
ATOM 845 C CA . GLY A 1 108 ? -16.625 -8.853 11.220 1.00 78.75 108 GLY A CA 1
ATOM 846 C C . GLY A 1 108 ? -16.670 -7.525 11.984 1.00 78.75 108 GLY A C 1
ATOM 847 O O . GLY A 1 108 ? -17.698 -6.852 12.021 1.00 78.75 108 GLY A O 1
ATOM 848 N N . LYS A 1 109 ? -15.542 -7.102 12.565 1.00 78.94 109 LYS A N 1
ATOM 849 C CA . LYS A 1 109 ? -15.397 -5.783 13.201 1.00 78.94 109 LYS A CA 1
ATOM 850 C C . LYS A 1 109 ? -14.988 -4.706 12.202 1.00 78.94 109 LYS A C 1
ATOM 852 O O . LYS A 1 109 ? -15.398 -3.563 12.361 1.00 78.94 109 LYS A O 1
ATOM 857 N N . VAL A 1 110 ? -14.202 -5.064 11.187 1.00 80.44 110 VAL A N 1
ATOM 858 C CA . VAL A 1 110 ? -13.691 -4.139 10.160 1.00 80.44 110 VAL A CA 1
ATOM 859 C C . VAL A 1 110 ? -14.776 -3.765 9.152 1.00 80.44 110 VAL A C 1
ATOM 861 O O . VAL A 1 110 ? -14.925 -2.591 8.823 1.00 80.44 110 VAL A O 1
ATOM 864 N N . LEU A 1 111 ? -15.556 -4.743 8.690 1.00 77.88 111 LEU A N 1
ATOM 865 C CA . LEU A 1 111 ? -16.650 -4.553 7.731 1.00 77.88 111 LEU A CA 1
ATOM 866 C C . LEU A 1 111 ? -17.996 -4.243 8.414 1.00 77.88 111 LEU A C 1
ATOM 868 O O . LEU A 1 111 ? -18.960 -3.868 7.747 1.00 77.88 111 LEU A O 1
ATOM 872 N N . GLY A 1 112 ? -18.058 -4.377 9.744 1.00 70.19 112 GLY A N 1
ATOM 873 C CA . GLY A 1 112 ? -19.301 -4.348 10.513 1.00 70.19 112 GLY A CA 1
ATOM 874 C C . GLY A 1 112 ? -20.102 -5.646 10.370 1.00 70.19 112 GLY A C 1
ATOM 875 O O . GLY A 1 112 ? -19.727 -6.545 9.620 1.00 70.19 112 GLY A O 1
ATOM 876 N N . ILE A 1 113 ? -21.219 -5.756 11.104 1.00 62.22 113 ILE A N 1
ATOM 877 C CA . ILE A 1 113 ? -22.132 -6.905 10.996 1.00 62.22 113 ILE A CA 1
ATOM 878 C C . ILE A 1 113 ? -22.623 -6.976 9.550 1.00 62.22 113 ILE A C 1
ATOM 880 O O . ILE A 1 113 ? -23.489 -6.198 9.138 1.00 62.22 113 ILE A O 1
ATOM 884 N N . THR A 1 114 ? -22.087 -7.922 8.787 1.00 54.97 114 THR A N 1
ATOM 885 C CA . THR A 1 114 ? -22.626 -8.324 7.499 1.00 54.97 114 THR A CA 1
ATOM 886 C C . THR A 1 114 ? -23.967 -8.989 7.782 1.00 54.97 114 THR A C 1
ATOM 888 O O . THR A 1 114 ? -24.066 -10.192 7.998 1.00 54.97 114 THR A O 1
ATOM 891 N N . LYS A 1 115 ? -25.045 -8.198 7.834 1.00 50.28 115 LYS A N 1
ATOM 892 C CA . LYS A 1 115 ? -26.337 -8.734 7.416 1.00 50.28 115 LYS A CA 1
ATOM 893 C C . LYS A 1 115 ? -26.168 -9.001 5.934 1.00 50.28 115 LYS A C 1
ATOM 895 O O . LYS A 1 115 ? -26.339 -8.087 5.125 1.00 50.28 115 LYS A O 1
ATOM 900 N N . ASP A 1 116 ? -25.726 -10.213 5.620 1.00 47.41 116 ASP A N 1
ATOM 901 C CA . ASP A 1 116 ? -25.817 -10.739 4.275 1.00 47.41 116 ASP A CA 1
ATOM 902 C C . ASP A 1 116 ? -27.243 -10.460 3.814 1.00 47.41 116 ASP A C 1
ATOM 904 O O . ASP A 1 116 ? -28.222 -10.800 4.485 1.00 47.41 116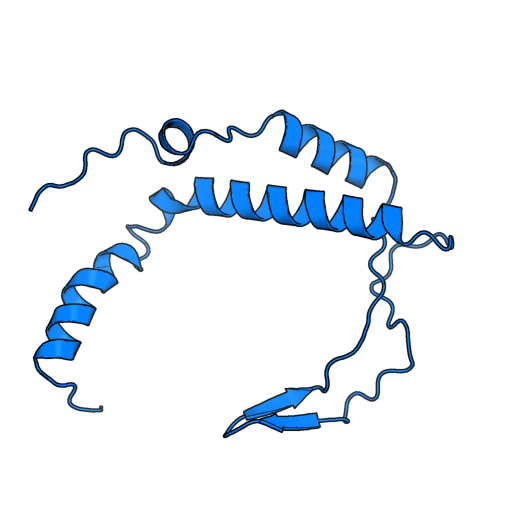 ASP A O 1
ATOM 908 N N . VAL A 1 117 ? -27.358 -9.697 2.733 1.00 49.03 117 VAL A N 1
ATOM 909 C CA . VAL A 1 117 ? -28.633 -9.550 2.051 1.00 49.03 117 VAL A CA 1
ATOM 910 C C . VAL A 1 117 ? -28.836 -10.900 1.382 1.00 49.03 117 VAL A C 1
ATOM 912 O O . VAL A 1 117 ? -28.358 -11.112 0.271 1.00 49.03 117 VAL A O 1
ATOM 915 N N . GLU A 1 118 ? -29.449 -11.840 2.103 1.00 36.56 118 GLU A N 1
ATOM 916 C CA . GLU A 1 118 ? -30.104 -12.978 1.471 1.00 36.56 118 GLU A CA 1
ATOM 917 C C . GLU A 1 118 ? -31.094 -12.383 0.460 1.00 36.56 118 GLU A C 1
ATOM 919 O O . GLU A 1 118 ? -32.025 -11.663 0.835 1.00 36.56 118 GLU A O 1
ATOM 924 N N . ILE A 1 119 ? -30.791 -12.575 -0.825 1.00 35.03 119 ILE A N 1
ATOM 925 C CA . ILE A 1 119 ? -31.692 -12.295 -1.948 1.00 35.03 119 ILE A CA 1
ATOM 926 C C . ILE A 1 119 ? -32.571 -13.522 -2.146 1.00 35.03 119 ILE A C 1
ATOM 928 O O . ILE A 1 119 ? -32.000 -14.637 -2.167 1.00 35.03 119 ILE A O 1
#

Organism: Pseudallescheria apiosperma (NCBI:txid563466)

Mean predicted aligned error: 11.58 Å

Foldseek 3Di:
DDPDDPVVVVVCVVCVVCVDPVNCVLCVLVVVLVVLVVVLVVVVVLVVVDDDDDAFDFAFPDDADPPCWDDDPPDIDHDDGDTHGDDRDPVRNVVSVVCNVPRDPDVCVSSPPPPPPPD

Sequence (119 aa):
MHDYGADLKLHHRILVPSLGPVAAPRYQTLMELESNQLLFDLMSAIDSTADGDGVADISAVDAVDPYDMVVVGFMTEPKRFRFRLKPRGPWVEKVFTKAWAGAHRDLGKVLGITKDVEI